Protein AF-A0A969T4L1-F1 (afdb_monomer_lite)

Foldseek 3Di:
DDDDPPPDDDCPPFDVVLLVVLVVVCVVPPLVPRDPVGDRSVVSVVVVVVD

Sequence (51 aa):
MISLPKAGGRPSPTNMRHICNAIFICTGHPWRYLPHDFPAWSTVYHYFRLW

Secondary structure (DSSP, 8-state):
--------S---SS-HHHHHHHHHHHTTS-GGG--TTSPPHHHHHHHHHH-

pLDDT: mean 75.16, std 13.1, range [44.12, 87.5]

Structure (mmCIF, N/CA/C/O backbone):
data_AF-A0A969T4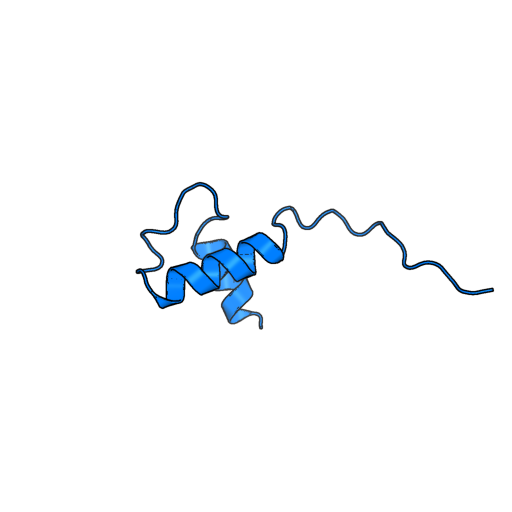L1-F1
#
_entry.id   AF-A0A969T4L1-F1
#
loop_
_atom_site.group_PDB
_atom_site.id
_atom_site.type_symbol
_atom_site.label_atom_id
_atom_site.label_alt_id
_atom_site.label_comp_id
_atom_site.label_asym_id
_atom_site.label_entity_id
_atom_site.label_seq_id
_atom_site.pdbx_PDB_ins_code
_atom_site.Cartn_x
_atom_site.Cartn_y
_atom_site.Cartn_z
_atom_site.occupancy
_atom_site.B_iso_or_equiv
_atom_site.auth_seq_id
_atom_site.auth_comp_id
_atom_site.auth_asym_id
_atom_site.auth_atom_id
_atom_site.pdbx_PDB_model_num
ATOM 1 N N . MET A 1 1 ? 35.764 13.467 -16.808 1.00 44.12 1 MET A N 1
ATOM 2 C CA . MET A 1 1 ? 34.531 13.288 -17.604 1.00 44.12 1 MET A CA 1
ATOM 3 C C . MET A 1 1 ? 33.536 12.550 -16.727 1.00 44.12 1 MET A C 1
ATOM 5 O O . MET A 1 1 ? 33.795 11.406 -16.383 1.00 44.12 1 MET A O 1
ATOM 9 N N . ILE A 1 2 ? 32.491 13.228 -16.255 1.00 46.91 2 ILE A N 1
ATOM 10 C CA . ILE A 1 2 ? 31.471 12.617 -15.393 1.00 46.91 2 ILE A CA 1
ATOM 11 C C . ILE A 1 2 ? 30.546 11.800 -16.298 1.00 46.91 2 ILE A C 1
ATOM 13 O O . ILE A 1 2 ? 29.886 12.359 -17.172 1.00 46.91 2 ILE A O 1
ATOM 17 N N . SER A 1 3 ? 30.539 10.481 -16.128 1.00 50.97 3 SER A N 1
ATOM 18 C CA . SER A 1 3 ? 29.636 9.577 -16.839 1.00 50.97 3 SER A CA 1
ATOM 19 C C . SER A 1 3 ? 28.200 9.847 -16.388 1.00 50.97 3 SER A C 1
ATOM 21 O O . SER A 1 3 ? 27.872 9.645 -15.220 1.00 50.97 3 SER A O 1
ATOM 23 N N . LEU A 1 4 ? 27.343 10.319 -17.297 1.00 61.84 4 LEU A N 1
ATOM 24 C CA . LEU A 1 4 ? 25.912 10.466 -17.028 1.00 61.84 4 LEU A CA 1
ATOM 25 C C . LEU A 1 4 ?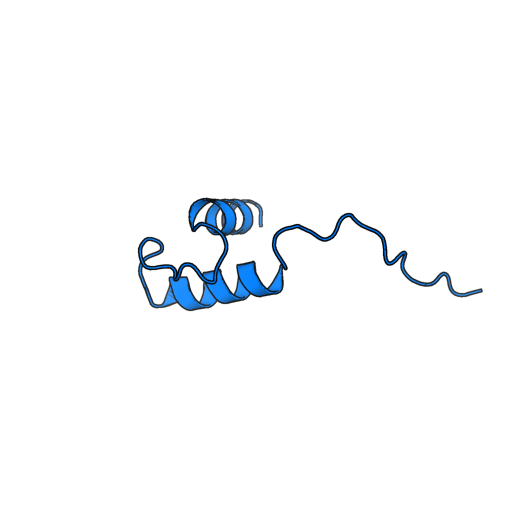 25.316 9.088 -16.688 1.00 61.84 4 LEU A C 1
ATOM 27 O O . LEU A 1 4 ? 25.651 8.109 -17.365 1.00 61.84 4 LEU A O 1
ATOM 31 N N . PRO A 1 5 ? 24.442 8.979 -15.669 1.00 56.03 5 PRO A N 1
ATOM 32 C CA . PRO A 1 5 ? 23.777 7.723 -15.358 1.00 56.03 5 PRO A CA 1
ATOM 33 C C . PRO A 1 5 ? 23.070 7.217 -16.613 1.00 56.03 5 PRO A C 1
ATOM 35 O O . PRO A 1 5 ? 22.337 7.962 -17.264 1.00 56.03 5 PRO A O 1
ATOM 38 N N . LYS A 1 6 ? 23.311 5.957 -16.978 1.00 55.56 6 LYS A N 1
ATOM 39 C CA . LYS A 1 6 ? 22.695 5.321 -18.143 1.00 55.56 6 LYS A CA 1
ATOM 40 C C . LYS A 1 6 ? 21.176 5.290 -17.943 1.00 55.56 6 LYS A C 1
ATOM 42 O O . LYS A 1 6 ? 20.647 4.390 -17.296 1.00 55.56 6 LYS A O 1
ATOM 47 N N . ALA A 1 7 ? 20.476 6.273 -18.501 1.00 57.28 7 ALA A N 1
ATOM 48 C CA . ALA A 1 7 ? 19.023 6.297 -18.597 1.00 57.28 7 ALA A CA 1
ATOM 49 C C . ALA A 1 7 ? 18.592 5.235 -19.619 1.00 57.28 7 ALA A C 1
ATOM 51 O O . ALA A 1 7 ? 18.425 5.518 -20.800 1.00 57.28 7 ALA A O 1
ATOM 52 N N . GLY A 1 8 ? 18.541 3.970 -19.204 1.00 52.69 8 GLY A N 1
ATOM 53 C CA . GLY A 1 8 ? 18.307 2.887 -20.157 1.00 52.69 8 GLY A CA 1
ATOM 54 C C . GLY A 1 8 ? 18.242 1.492 -19.559 1.00 52.69 8 GLY A C 1
ATOM 55 O O . GLY A 1 8 ? 18.631 0.536 -20.224 1.00 52.69 8 GLY A O 1
ATOM 56 N N . GLY A 1 9 ? 17.784 1.355 -18.315 1.00 62.22 9 GLY A N 1
ATOM 57 C CA . GLY A 1 9 ? 17.165 0.096 -17.904 1.00 62.22 9 GLY A CA 1
ATOM 58 C C . GLY A 1 9 ? 15.773 0.017 -18.528 1.00 62.22 9 GLY A C 1
ATOM 59 O O . GLY A 1 9 ? 15.115 1.053 -18.638 1.00 62.22 9 GLY A O 1
ATOM 60 N N . ARG A 1 10 ? 15.334 -1.183 -18.948 1.00 50.78 10 ARG A N 1
ATOM 61 C CA . ARG A 1 10 ? 13.933 -1.467 -19.325 1.00 50.78 10 ARG A CA 1
ATOM 62 C C . ARG A 1 10 ? 13.048 -0.704 -18.337 1.00 50.78 10 ARG A C 1
ATOM 64 O O . ARG A 1 10 ? 13.267 -0.923 -17.144 1.00 50.78 10 ARG A O 1
ATOM 71 N N . PRO A 1 11 ? 12.147 0.204 -18.768 1.00 53.34 11 PRO A N 1
ATOM 72 C CA . PRO A 1 11 ? 11.275 0.877 -17.820 1.00 53.34 11 PRO A CA 1
ATOM 73 C C . PRO A 1 11 ? 10.637 -0.245 -17.025 1.00 53.34 11 PRO A C 1
ATOM 75 O O . PRO A 1 11 ? 10.015 -1.124 -17.630 1.00 53.34 11 PRO A O 1
ATOM 78 N N . SER A 1 12 ? 10.921 -0.311 -15.720 1.00 55.72 12 SER A N 1
ATOM 79 C CA . SER A 1 12 ? 10.257 -1.273 -14.855 1.00 55.72 12 SER A CA 1
ATOM 80 C C . SER A 1 12 ? 8.783 -1.105 -15.196 1.00 55.72 12 SER A C 1
ATOM 82 O O . SER A 1 12 ? 8.279 0.012 -15.050 1.00 55.72 12 SER A O 1
ATOM 84 N N . PRO A 1 13 ? 8.114 -2.125 -15.770 1.00 58.50 13 PRO A N 1
ATOM 85 C CA . PRO A 1 13 ? 6.767 -1.946 -16.316 1.00 58.50 13 PRO A CA 1
ATOM 86 C C . PRO A 1 13 ? 5.810 -1.444 -15.229 1.00 58.50 13 PRO A C 1
ATOM 88 O O . PRO A 1 13 ? 4.783 -0.839 -15.506 1.00 58.50 13 PRO A O 1
ATOM 91 N N . THR A 1 14 ? 6.211 -1.635 -13.975 1.00 63.06 14 THR A N 1
ATOM 92 C CA . THR A 1 14 ? 5.649 -1.024 -12.792 1.00 63.06 14 THR A CA 1
ATOM 93 C C . THR A 1 14 ? 6.570 0.087 -12.281 1.00 63.06 14 THR A C 1
ATOM 95 O O . THR A 1 14 ? 7.678 -0.168 -11.804 1.00 63.06 14 THR A O 1
ATOM 98 N N . ASN A 1 15 ? 6.108 1.335 -12.362 1.00 79.50 15 ASN A N 1
ATOM 99 C CA . ASN A 1 15 ? 6.788 2.483 -11.767 1.00 79.50 15 ASN A CA 1
ATOM 100 C C . ASN A 1 15 ? 6.967 2.230 -10.256 1.00 79.50 15 ASN A C 1
ATOM 102 O O . ASN A 1 15 ? 5.981 1.991 -9.562 1.00 79.50 15 ASN A O 1
ATOM 106 N N . MET A 1 16 ? 8.195 2.280 -9.723 1.00 78.44 16 MET A N 1
ATOM 107 C CA . MET A 1 16 ? 8.443 2.010 -8.292 1.00 78.44 16 MET A CA 1
ATOM 108 C C . MET A 1 16 ? 7.618 2.932 -7.380 1.00 78.44 16 MET A C 1
ATOM 110 O O . MET A 1 16 ? 7.208 2.519 -6.299 1.00 78.44 16 MET A O 1
ATOM 114 N N . ARG A 1 17 ? 7.279 4.146 -7.844 1.00 83.12 17 ARG A N 1
ATOM 115 C CA . AR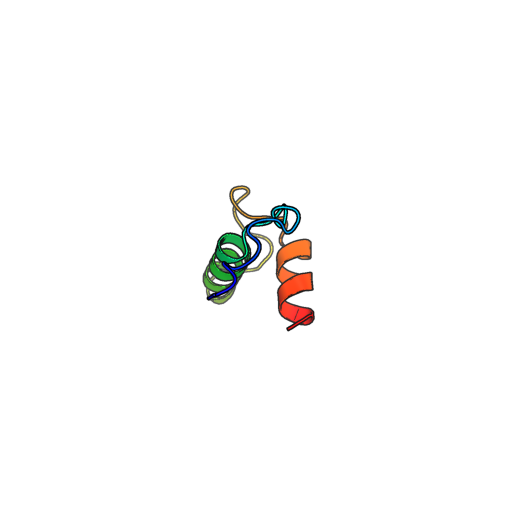G A 1 17 ? 6.365 5.048 -7.128 1.00 83.12 17 ARG A CA 1
ATOM 116 C C . ARG A 1 17 ? 4.959 4.469 -6.988 1.00 83.12 17 ARG A C 1
ATOM 118 O O . ARG A 1 17 ? 4.357 4.647 -5.939 1.00 83.12 17 ARG A O 1
ATOM 125 N N . HIS A 1 18 ? 4.452 3.759 -7.998 1.00 84.75 18 HIS A N 1
ATOM 126 C CA . HIS A 1 18 ? 3.151 3.085 -7.916 1.00 84.75 18 HIS A CA 1
ATOM 127 C C . HIS A 1 18 ? 3.182 1.941 -6.903 1.00 84.75 18 HIS A C 1
ATOM 129 O O . HIS A 1 18 ? 2.205 1.755 -6.190 1.00 84.75 18 HIS A O 1
ATOM 135 N N . ILE A 1 19 ? 4.299 1.212 -6.795 1.00 85.50 19 ILE A N 1
ATOM 136 C CA . ILE A 1 19 ? 4.465 0.155 -5.784 1.00 85.50 19 ILE A CA 1
ATOM 137 C C . ILE A 1 19 ? 4.461 0.771 -4.385 1.00 85.50 19 ILE A C 1
ATOM 139 O O . ILE A 1 19 ? 3.693 0.334 -3.535 1.00 85.50 19 ILE A O 1
ATOM 143 N N . CYS A 1 20 ? 5.255 1.821 -4.155 1.00 86.06 20 CYS A N 1
ATOM 144 C CA . CYS A 1 20 ? 5.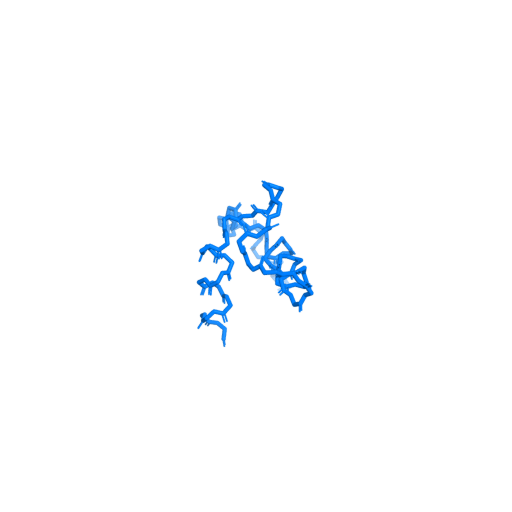271 2.505 -2.863 1.00 86.06 20 CYS A CA 1
ATOM 145 C C . CYS A 1 20 ? 3.896 3.089 -2.515 1.00 86.06 20 CYS A C 1
ATOM 147 O O . CYS A 1 20 ? 3.423 2.896 -1.401 1.00 86.06 20 CYS A O 1
ATOM 149 N N . ASN A 1 21 ? 3.227 3.753 -3.463 1.00 87.19 21 ASN A N 1
ATOM 150 C CA . ASN A 1 21 ? 1.895 4.317 -3.243 1.00 87.19 21 ASN A CA 1
ATOM 151 C C . ASN A 1 21 ? 0.856 3.221 -2.942 1.00 87.19 21 ASN A C 1
ATOM 153 O O . ASN A 1 21 ? 0.057 3.367 -2.021 1.00 87.19 21 ASN A O 1
ATOM 157 N N . ALA A 1 22 ? 0.928 2.080 -3.636 1.00 87.50 22 ALA A N 1
ATOM 158 C CA . ALA A 1 22 ? 0.091 0.923 -3.333 1.00 87.50 22 ALA A CA 1
ATOM 159 C C . ALA A 1 22 ? 0.342 0.379 -1.915 1.00 87.50 22 ALA A C 1
ATOM 161 O O . ALA A 1 22 ? -0.618 0.070 -1.215 1.00 87.50 22 ALA A O 1
ATOM 162 N N . ILE A 1 23 ? 1.599 0.313 -1.455 1.00 86.81 23 ILE A N 1
ATOM 163 C CA . ILE A 1 23 ? 1.931 -0.089 -0.076 1.00 86.81 23 ILE A CA 1
ATOM 164 C C . ILE A 1 23 ? 1.327 0.897 0.935 1.00 86.81 23 ILE A C 1
ATOM 166 O O . ILE A 1 23 ? 0.694 0.459 1.891 1.00 86.81 23 ILE A O 1
ATOM 170 N N . PHE A 1 24 ? 1.456 2.210 0.710 1.00 85.50 24 PHE A N 1
ATOM 171 C CA . PHE A 1 24 ? 0.889 3.228 1.607 1.00 85.50 24 PHE A CA 1
ATOM 172 C C . PHE A 1 24 ? -0.634 3.114 1.748 1.00 85.50 24 PHE A C 1
ATOM 174 O O . PHE A 1 24 ? -1.156 3.246 2.855 1.00 85.50 24 PHE A O 1
ATOM 181 N N . ILE A 1 25 ? -1.342 2.824 0.655 1.00 84.25 25 ILE A N 1
ATOM 182 C CA . ILE A 1 25 ? -2.798 2.622 0.673 1.00 84.25 25 ILE A CA 1
ATOM 183 C C . ILE A 1 25 ? -3.160 1.305 1.380 1.00 84.25 25 ILE A C 1
ATOM 185 O O . ILE A 1 25 ? -4.108 1.273 2.169 1.00 84.25 25 ILE A O 1
ATOM 189 N N . CYS A 1 26 ? -2.378 0.241 1.173 1.00 82.75 26 CYS A N 1
ATOM 190 C CA . CYS A 1 26 ? -2.563 -1.053 1.839 1.00 82.75 26 CYS A CA 1
ATOM 191 C C . CYS A 1 26 ? -2.288 -1.029 3.355 1.00 82.75 26 CYS A C 1
ATOM 193 O O . CYS A 1 26 ? -2.746 -1.918 4.070 1.00 82.75 26 CYS A O 1
ATOM 195 N N . THR A 1 27 ? -1.577 -0.026 3.877 1.00 78.12 27 THR A N 1
ATOM 196 C CA . THR A 1 27 ? -1.408 0.151 5.332 1.00 78.12 27 THR A CA 1
ATOM 197 C C . THR A 1 27 ? -2.733 0.501 6.021 1.00 78.12 27 THR A C 1
ATOM 199 O O . THR A 1 27 ? -2.932 0.149 7.181 1.00 78.12 27 THR A O 1
ATOM 202 N N . GLY A 1 28 ? -3.647 1.179 5.316 1.00 78.62 28 GLY A N 1
ATOM 203 C CA . GLY A 1 28 ? -4.950 1.596 5.849 1.00 78.62 28 GLY A CA 1
ATOM 204 C C . GLY A 1 28 ? -6.149 0.798 5.330 1.00 78.62 28 GLY A C 1
ATOM 205 O O . GLY A 1 28 ? -7.239 0.933 5.876 1.00 78.62 28 GLY A O 1
ATOM 206 N N . HIS A 1 29 ? -5.976 -0.012 4.282 1.00 77.81 29 HIS A N 1
ATOM 207 C CA . HIS A 1 29 ? -7.040 -0.792 3.645 1.00 77.81 29 HIS A CA 1
ATOM 208 C C . HIS A 1 29 ? -6.552 -2.206 3.302 1.00 77.81 29 HIS A C 1
ATOM 210 O O . HIS A 1 29 ? -5.384 -2.386 2.969 1.00 77.81 29 HIS A O 1
ATOM 216 N N . PRO A 1 30 ? -7.418 -3.235 3.322 1.00 82.94 30 PRO A N 1
ATOM 217 C CA . PRO A 1 30 ? -6.992 -4.586 2.980 1.00 82.94 30 PRO A CA 1
ATOM 218 C C . PRO A 1 30 ? -6.453 -4.653 1.545 1.00 82.94 30 PRO A C 1
ATOM 220 O O . PRO A 1 30 ? -7.081 -4.133 0.627 1.00 82.94 30 PRO A O 1
ATOM 223 N N . TRP A 1 31 ? -5.356 -5.388 1.336 1.00 81.56 31 TRP A N 1
ATOM 224 C CA . TRP A 1 31 ? -4.686 -5.579 0.035 1.00 81.56 31 TRP A CA 1
ATOM 225 C C . TRP A 1 31 ? -5.619 -5.961 -1.127 1.00 81.56 31 TRP A C 1
ATOM 227 O O . TRP A 1 31 ? -5.327 -5.681 -2.285 1.00 81.56 31 TRP A O 1
ATOM 237 N N . ARG A 1 32 ? -6.754 -6.603 -0.822 1.00 81.44 32 ARG A N 1
ATOM 238 C CA . ARG A 1 32 ? -7.776 -7.020 -1.795 1.00 81.44 32 ARG A CA 1
ATOM 239 C C . ARG A 1 32 ? -8.611 -5.869 -2.362 1.00 81.44 32 ARG A C 1
ATOM 241 O O . ARG A 1 32 ? -9.215 -6.050 -3.410 1.00 81.44 32 ARG A O 1
ATOM 248 N N . TYR A 1 33 ? -8.640 -4.722 -1.688 1.00 82.62 33 TYR A N 1
ATOM 249 C CA . TYR A 1 33 ? -9.353 -3.518 -2.122 1.00 82.62 33 TYR A CA 1
ATOM 250 C C . TYR A 1 33 ? -8.451 -2.538 -2.877 1.00 82.62 33 TYR A C 1
ATOM 252 O O . TYR A 1 33 ? -8.814 -1.377 -3.049 1.00 82.62 33 TYR A O 1
ATOM 260 N N . LEU A 1 34 ? -7.269 -2.981 -3.313 1.00 81.69 34 LEU A N 1
ATOM 261 C CA . LEU A 1 34 ? -6.361 -2.128 -4.062 1.00 81.69 34 LEU A CA 1
ATOM 262 C C . LEU A 1 34 ? -7.037 -1.668 -5.373 1.00 81.69 34 LEU A C 1
ATOM 264 O O . LEU A 1 34 ? -7.468 -2.521 -6.155 1.00 81.69 34 LEU A O 1
ATOM 268 N N . PRO A 1 35 ? -7.140 -0.349 -5.626 1.00 80.00 35 PRO A N 1
ATOM 269 C CA . PRO A 1 35 ? -7.740 0.169 -6.850 1.00 80.00 35 PRO A CA 1
ATOM 270 C C . PRO A 1 35 ? -7.021 -0.342 -8.102 1.00 80.00 35 PRO A C 1
ATOM 272 O O . PRO A 1 35 ? -5.800 -0.484 -8.106 1.00 80.00 35 PRO A O 1
ATOM 275 N N . HIS A 1 36 ? -7.768 -0.529 -9.194 1.00 78.25 36 HIS A N 1
ATOM 276 C CA . HIS A 1 36 ? -7.235 -0.972 -10.493 1.00 78.25 36 HIS A CA 1
ATOM 277 C C . HIS A 1 36 ? -6.234 0.006 -11.142 1.00 78.25 36 HIS A C 1
ATOM 279 O O . HIS A 1 36 ? -5.614 -0.340 -12.142 1.00 78.25 36 HIS A O 1
ATOM 285 N N . ASP A 1 37 ? -6.068 1.206 -10.578 1.00 83.56 37 ASP A N 1
ATOM 286 C CA . ASP A 1 37 ? -5.029 2.174 -10.956 1.00 83.56 37 ASP A CA 1
ATOM 287 C C . ASP A 1 37 ? -3.611 1.694 -10.573 1.00 83.56 37 ASP A C 1
ATOM 289 O O . ASP A 1 37 ? -2.600 2.100 -11.154 1.00 83.56 37 ASP A O 1
ATOM 293 N N . PHE A 1 38 ? -3.528 0.767 -9.615 1.00 81.12 38 PHE A N 1
ATOM 294 C CA . PHE A 1 38 ? -2.280 0.176 -9.155 1.00 81.12 38 PHE A CA 1
ATOM 295 C C . PHE A 1 38 ? -1.998 -1.179 -9.811 1.00 81.12 38 PHE A C 1
ATOM 297 O O . PHE A 1 38 ? -2.919 -1.896 -10.211 1.00 81.12 38 PHE A O 1
ATOM 304 N N . PRO A 1 39 ? -0.712 -1.579 -9.890 1.00 78.44 39 PRO A N 1
ATOM 305 C CA . PRO A 1 39 ? -0.355 -2.958 -10.214 1.00 78.44 39 PRO A CA 1
ATOM 306 C C . PRO A 1 39 ? -1.081 -3.936 -9.285 1.00 78.44 39 PRO A C 1
ATOM 308 O O . PRO A 1 39 ? -1.350 -3.620 -8.126 1.00 78.44 39 PRO A O 1
ATOM 311 N N . ALA A 1 40 ? -1.354 -5.143 -9.786 1.00 83.69 40 ALA A N 1
ATOM 312 C CA . ALA A 1 40 ? -2.037 -6.178 -9.021 1.00 83.69 40 ALA A CA 1
ATOM 313 C C . ALA A 1 40 ? -1.417 -6.342 -7.624 1.00 83.69 40 ALA A C 1
ATOM 315 O O . ALA A 1 40 ? -0.192 -6.343 -7.468 1.00 83.69 40 ALA A O 1
ATOM 316 N N . TRP A 1 41 ? -2.266 -6.526 -6.611 1.00 85.50 41 TRP A N 1
ATOM 317 C CA . TRP A 1 41 ? -1.833 -6.650 -5.216 1.00 85.50 41 TRP A CA 1
ATOM 318 C C . TRP A 1 41 ? -0.761 -7.739 -5.024 1.00 85.50 41 TRP A C 1
ATOM 320 O O . TRP A 1 41 ? 0.113 -7.591 -4.176 1.00 85.50 41 TRP A O 1
ATOM 330 N N . SER A 1 42 ? -0.774 -8.799 -5.843 1.00 85.44 42 SER A N 1
ATOM 331 C CA . SER A 1 42 ? 0.237 -9.863 -5.845 1.00 85.44 42 SER A CA 1
ATOM 332 C C . SER A 1 42 ? 1.619 -9.368 -6.279 1.00 85.44 42 SER A C 1
ATOM 334 O O . SER A 1 42 ? 2.621 -9.763 -5.688 1.00 85.44 42 SER A O 1
ATOM 336 N N . THR A 1 43 ? 1.683 -8.473 -7.267 1.00 85.69 43 THR A N 1
ATOM 337 C CA . THR A 1 43 ? 2.917 -7.821 -7.720 1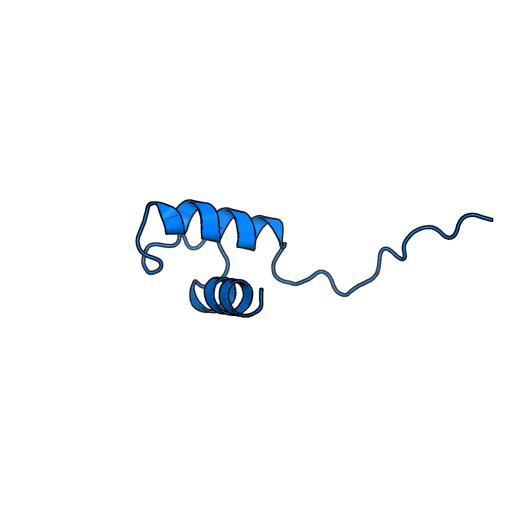.00 85.69 43 THR A CA 1
ATOM 338 C C . THR A 1 43 ? 3.462 -6.910 -6.629 1.00 85.69 43 THR A C 1
ATOM 340 O O . THR A 1 43 ? 4.631 -7.020 -6.273 1.00 85.69 43 THR A O 1
ATOM 343 N N . VAL A 1 44 ? 2.616 -6.061 -6.040 1.00 86.31 44 VAL A N 1
ATOM 344 C CA . VAL A 1 44 ? 3.023 -5.162 -4.945 1.00 86.31 44 VAL A CA 1
ATOM 345 C C . VAL A 1 44 ? 3.532 -5.965 -3.751 1.00 86.31 44 VAL A C 1
ATOM 347 O O . VAL A 1 44 ? 4.592 -5.663 -3.212 1.00 86.31 44 VAL A O 1
ATOM 350 N N . TYR A 1 45 ? 2.820 -7.031 -3.382 1.00 85.62 45 TYR A N 1
ATOM 351 C CA . TYR A 1 45 ? 3.205 -7.914 -2.287 1.00 85.62 45 TYR A CA 1
ATOM 352 C C . TYR A 1 45 ? 4.506 -8.673 -2.568 1.00 85.62 45 TYR A C 1
ATOM 354 O O . TYR A 1 45 ? 5.320 -8.856 -1.667 1.00 85.62 45 TYR A O 1
ATOM 362 N N . HIS A 1 46 ? 4.737 -9.086 -3.816 1.00 86.38 46 HIS A N 1
ATOM 363 C CA . HIS A 1 46 ? 6.002 -9.696 -4.217 1.00 86.38 46 HIS A CA 1
ATOM 364 C C . HIS A 1 46 ? 7.170 -8.728 -4.010 1.00 86.38 46 HIS A C 1
ATOM 366 O O . HIS A 1 46 ? 8.155 -9.107 -3.390 1.00 86.38 46 HIS A O 1
ATOM 372 N N . TYR A 1 47 ? 7.030 -7.473 -4.444 1.00 84.44 47 TYR A N 1
ATOM 373 C CA . TYR A 1 47 ? 8.045 -6.441 -4.217 1.00 84.44 47 TYR A CA 1
ATOM 374 C C . TYR A 1 47 ? 8.225 -6.094 -2.738 1.00 84.44 47 TYR A C 1
ATOM 376 O O . TYR A 1 47 ? 9.358 -5.940 -2.298 1.00 84.44 47 TYR A O 1
ATOM 384 N N . PHE A 1 48 ? 7.138 -6.017 -1.966 1.00 83.69 48 PHE A N 1
ATOM 385 C CA . PHE A 1 48 ? 7.198 -5.804 -0.519 1.00 83.69 48 PHE A CA 1
ATOM 386 C C . PHE A 1 48 ? 7.952 -6.929 0.201 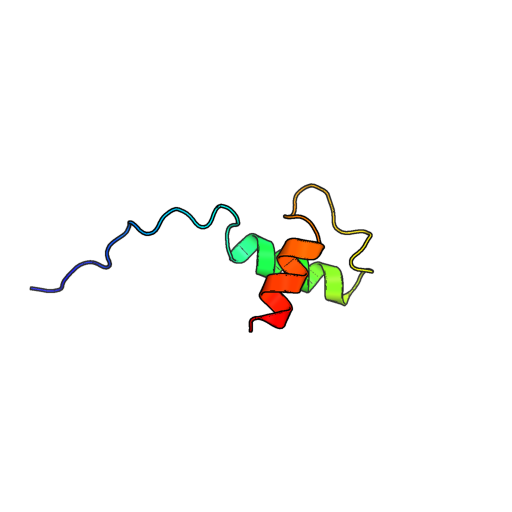1.00 83.69 48 PHE A C 1
ATOM 388 O O . PHE A 1 48 ? 8.693 -6.661 1.133 1.00 83.69 48 PHE A O 1
ATOM 395 N N . ARG A 1 49 ? 7.785 -8.182 -0.238 1.00 84.00 49 ARG A N 1
ATOM 396 C CA . ARG A 1 49 ? 8.508 -9.341 0.309 1.00 84.00 49 ARG A CA 1
ATOM 397 C C . ARG A 1 49 ? 9.957 -9.460 -0.154 1.00 84.00 49 ARG A C 1
ATOM 399 O O . ARG A 1 49 ? 10.713 -10.198 0.467 1.00 84.00 49 ARG A O 1
ATOM 406 N N . LEU A 1 50 ? 10.288 -8.872 -1.300 1.00 85.00 50 LEU A N 1
ATOM 407 C CA . LEU A 1 50 ? 11.630 -8.916 -1.883 1.00 85.00 50 LEU A CA 1
ATOM 408 C C . LEU A 1 50 ? 12.569 -7.882 -1.239 1.00 85.00 50 LEU A C 1
ATOM 410 O O . LEU A 1 50 ? 13.781 -7.978 -1.418 1.00 85.00 50 LEU A O 1
ATOM 414 N N . TRP A 1 51 ? 11.996 -6.885 -0.563 1.00 70.81 51 TRP A N 1
ATOM 415 C CA . TRP A 1 51 ? 12.700 -5.859 0.196 1.00 70.81 51 TRP A CA 1
ATOM 416 C C . TRP A 1 51 ? 13.011 -6.353 1.610 1.00 70.81 51 TRP A C 1
ATOM 418 O O . TRP A 1 51 ? 14.153 -6.115 2.057 1.00 70.81 51 TRP A O 1
#

Radius of gyration: 14.13 Å; chains: 1; bounding box: 44×23×26 Å